Protein AF-A0A565BM72-F1 (afdb_monomer)

Structure (mmCIF, N/CA/C/O backbone):
data_AF-A0A565BM72-F1
#
_entry.id   AF-A0A565BM72-F1
#
loop_
_atom_site.group_PDB
_atom_site.id
_atom_site.type_symbol
_atom_site.label_atom_id
_atom_site.label_alt_id
_atom_site.label_comp_id
_atom_site.label_asym_id
_atom_site.label_entity_id
_atom_site.label_seq_id
_atom_site.pdbx_PDB_ins_code
_atom_site.Cartn_x
_atom_site.Cartn_y
_atom_site.Cartn_z
_atom_site.occupancy
_atom_site.B_iso_or_equiv
_atom_site.auth_seq_id
_atom_site.auth_comp_id
_atom_site.auth_asym_id
_atom_site.auth_atom_id
_atom_site.pdbx_PDB_model_num
ATOM 1 N N . MET A 1 1 ? 1.883 14.961 -20.460 1.00 71.12 1 MET A N 1
ATOM 2 C CA . MET A 1 1 ? 0.653 14.854 -19.641 1.00 71.12 1 MET A CA 1
ATOM 3 C C . MET A 1 1 ? 1.045 14.247 -18.301 1.00 71.12 1 MET A C 1
ATOM 5 O O . MET A 1 1 ? 1.970 13.446 -18.291 1.00 71.12 1 MET A O 1
ATOM 9 N N . ARG A 1 2 ? 0.450 14.673 -17.185 1.00 92.19 2 ARG A N 1
ATOM 10 C CA . ARG A 1 2 ? 0.769 14.169 -15.835 1.00 92.19 2 ARG A CA 1
ATOM 11 C C . ARG A 1 2 ? -0.478 13.568 -15.194 1.00 92.19 2 ARG A C 1
ATOM 13 O O . ARG A 1 2 ? -1.586 13.899 -15.610 1.00 92.19 2 ARG A O 1
ATOM 20 N N . SER A 1 3 ? -0.295 12.706 -14.200 1.00 95.38 3 SER A N 1
ATOM 21 C CA . SER A 1 3 ? -1.389 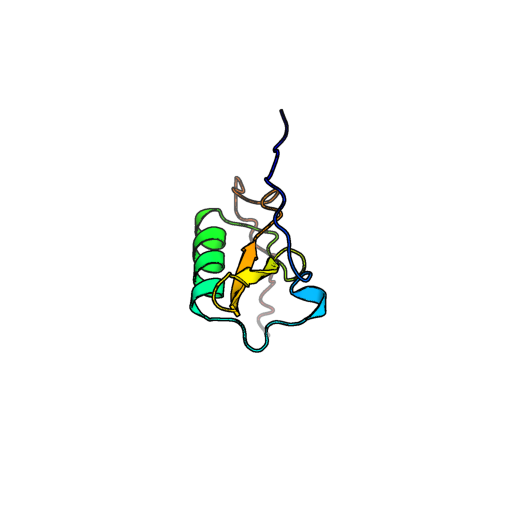12.175 -13.389 1.00 95.38 3 SER A CA 1
ATOM 22 C C . SER A 1 3 ? -1.866 13.212 -12.370 1.00 95.38 3 SER A C 1
ATOM 24 O O . SER A 1 3 ? -1.071 13.933 -11.771 1.00 95.38 3 SER A O 1
ATOM 26 N N . LEU A 1 4 ? -3.179 13.262 -12.157 1.00 96.56 4 LEU A N 1
ATOM 27 C CA . LEU A 1 4 ? -3.816 13.977 -11.054 1.00 96.56 4 LEU A CA 1
ATOM 28 C C . LEU A 1 4 ? -4.608 12.949 -10.253 1.00 96.56 4 LEU A C 1
ATOM 30 O O . LEU A 1 4 ? -5.542 12.342 -10.774 1.00 96.56 4 LEU A O 1
ATOM 34 N N . GLN A 1 5 ? -4.221 12.741 -8.999 1.00 97.00 5 GLN A N 1
ATOM 35 C CA . GLN A 1 5 ? -4.916 11.837 -8.091 1.00 97.00 5 GLN A CA 1
ATOM 36 C C . GLN A 1 5 ? -5.781 12.647 -7.129 1.00 97.00 5 GLN A C 1
ATOM 38 O O . GLN A 1 5 ? -5.351 13.668 -6.594 1.00 97.00 5 GLN A O 1
ATOM 43 N N . ARG A 1 6 ? -7.013 12.189 -6.894 1.00 97.19 6 ARG A N 1
ATOM 44 C CA . ARG A 1 6 ? -7.908 12.806 -5.913 1.00 97.19 6 ARG A CA 1
ATOM 45 C C . ARG A 1 6 ? -7.287 12.724 -4.515 1.00 97.19 6 ARG A C 1
ATOM 47 O O . ARG A 1 6 ? -6.931 11.636 -4.067 1.00 97.19 6 ARG A O 1
ATOM 54 N N . TYR A 1 7 ? -7.236 13.857 -3.819 1.00 96.94 7 TYR A N 1
ATOM 55 C CA . TYR A 1 7 ? -6.860 13.907 -2.409 1.00 96.94 7 TYR A CA 1
ATOM 56 C C . TYR A 1 7 ? -7.891 13.180 -1.535 1.00 96.94 7 TYR A C 1
ATOM 58 O O . TYR A 1 7 ? -9.099 13.320 -1.739 1.00 96.94 7 TYR A O 1
ATOM 66 N N . ILE A 1 8 ? -7.409 12.421 -0.551 1.00 95.38 8 ILE A N 1
ATOM 67 C CA . ILE A 1 8 ? -8.226 11.723 0.440 1.00 95.38 8 ILE A CA 1
ATOM 68 C C . ILE A 1 8 ? -7.700 12.087 1.829 1.00 95.38 8 ILE A C 1
ATOM 70 O O . ILE A 1 8 ? -6.532 11.844 2.137 1.00 95.38 8 ILE A O 1
ATOM 74 N N . GLU A 1 9 ? -8.574 12.639 2.670 1.00 96.25 9 GLU A N 1
ATOM 75 C CA . GLU A 1 9 ? -8.264 12.887 4.078 1.00 96.25 9 GLU A CA 1
ATOM 76 C C . GLU A 1 9 ? -7.940 11.565 4.794 1.00 96.25 9 GLU A C 1
ATOM 78 O O . GLU A 1 9 ? -8.626 10.551 4.618 1.00 96.25 9 GLU A O 1
ATOM 83 N N . ASN A 1 10 ? -6.858 11.565 5.566 1.00 95.12 10 ASN A N 1
ATOM 84 C CA . ASN A 1 10 ? -6.255 10.374 6.154 1.00 95.12 10 ASN A CA 1
ATOM 85 C C . ASN A 1 10 ? -5.545 10.724 7.474 1.00 95.12 10 ASN A C 1
ATOM 87 O O . ASN A 1 10 ? -5.421 11.892 7.832 1.00 95.12 10 ASN A O 1
ATOM 91 N N . LYS A 1 11 ? -5.103 9.699 8.204 1.00 94.19 11 LYS A N 1
ATOM 92 C CA . LYS A 1 11 ? -4.461 9.796 9.522 1.00 94.19 11 LYS A CA 1
ATOM 93 C C . LYS A 1 11 ? -2.948 9.526 9.473 1.00 94.19 11 LYS A C 1
ATOM 95 O O . LYS A 1 11 ? -2.384 9.139 10.490 1.00 94.19 11 LYS A O 1
ATOM 100 N N . GLY A 1 12 ? -2.311 9.692 8.313 1.00 94.69 12 GLY A N 1
ATOM 101 C CA . GLY A 1 12 ? -0.897 9.371 8.098 1.00 94.69 12 GLY A CA 1
ATOM 102 C C . GLY A 1 12 ? -0.672 8.016 7.422 1.00 94.69 12 GLY A C 1
ATOM 103 O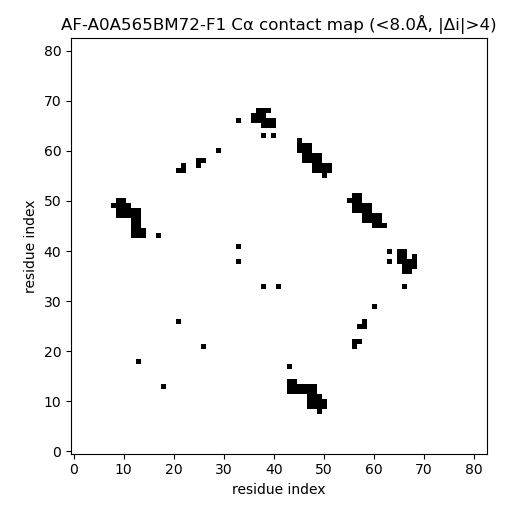 O . GLY A 1 12 ? -1.624 7.293 7.095 1.00 94.69 12 GLY A O 1
ATOM 104 N N . SER A 1 13 ? 0.599 7.698 7.176 1.00 95.56 13 SER A N 1
ATOM 105 C CA . SER A 1 13 ? 1.023 6.469 6.501 1.00 95.56 13 SER A CA 1
ATOM 106 C C . SER A 1 13 ? 1.196 5.297 7.479 1.00 95.56 13 SER A C 1
ATOM 108 O O . SER A 1 13 ? 1.054 5.426 8.703 1.00 95.56 13 SER A O 1
ATOM 110 N N . LEU A 1 14 ? 1.478 4.108 6.943 1.00 95.88 14 LEU A N 1
ATOM 111 C CA . LEU A 1 14 ? 1.865 2.957 7.760 1.00 95.88 14 LEU A CA 1
ATOM 112 C C . LEU A 1 14 ? 3.289 3.061 8.304 1.00 95.88 14 LEU A C 1
ATOM 114 O O . LEU A 1 14 ? 3.597 2.348 9.253 1.00 95.88 14 LEU A O 1
ATOM 118 N N . GLU A 1 15 ? 4.125 3.946 7.762 1.00 95.12 15 GLU A N 1
ATOM 119 C CA . GLU A 1 15 ? 5.498 4.153 8.236 1.00 95.12 15 GLU A CA 1
ATOM 120 C C . GLU A 1 15 ? 5.518 4.632 9.696 1.00 95.12 15 GLU A C 1
ATOM 122 O O . GLU A 1 15 ? 6.263 4.101 10.513 1.00 95.12 15 GLU A O 1
ATOM 127 N N . ASP A 1 16 ? 4.602 5.537 10.056 1.00 87.44 16 ASP A N 1
ATOM 128 C CA . ASP A 1 16 ? 4.502 6.092 11.413 1.00 87.44 16 ASP A CA 1
ATOM 129 C C . ASP A 1 16 ? 3.818 5.153 12.418 1.00 87.44 16 ASP A C 1
ATOM 131 O O . ASP A 1 16 ? 3.953 5.304 13.632 1.00 87.44 16 ASP A O 1
ATOM 135 N N . SER A 1 17 ? 2.996 4.223 11.927 1.00 86.19 17 SER A N 1
ATOM 136 C CA . SER A 1 17 ? 1.997 3.523 12.746 1.00 86.19 17 SER A CA 1
ATOM 137 C C . SER A 1 17 ? 2.094 1.999 12.712 1.00 86.19 17 SER A C 1
ATOM 139 O O . SER A 1 17 ? 1.362 1.332 13.443 1.00 86.19 17 SER A O 1
ATOM 141 N N . GLY A 1 18 ? 2.955 1.445 11.861 1.00 85.69 18 GLY A N 1
ATOM 142 C CA . GLY A 1 18 ? 3.199 0.016 11.722 1.00 85.69 18 GLY A CA 1
ATOM 143 C C . GLY A 1 18 ? 2.025 -0.803 11.151 1.00 85.69 18 GLY A C 1
ATOM 144 O O . GLY A 1 18 ? 0.894 -0.312 10.991 1.00 85.69 18 GLY A O 1
ATOM 145 N N . PRO A 1 19 ? 2.279 -2.088 10.842 1.00 87.12 19 PRO A N 1
ATOM 146 C CA . PRO A 1 19 ? 1.299 -2.993 10.239 1.00 87.12 19 PRO A CA 1
ATOM 147 C C . PRO A 1 19 ? 0.348 -3.659 11.251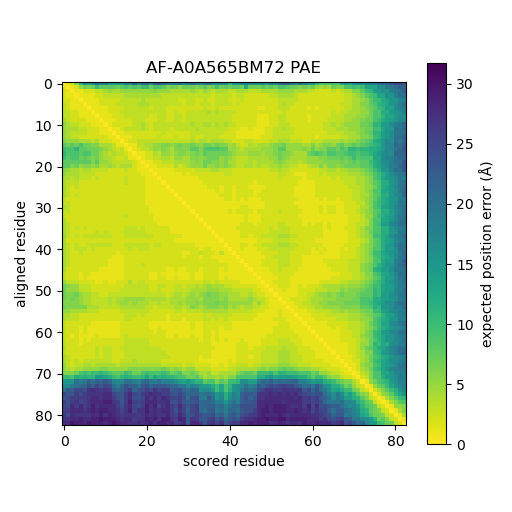 1.00 87.12 19 PRO A C 1
ATOM 149 O O . PRO A 1 19 ? -0.512 -4.451 10.861 1.00 87.12 19 PRO A O 1
ATOM 152 N N . GLU A 1 20 ? 0.490 -3.381 12.547 1.00 89.00 20 GLU A N 1
ATOM 153 C CA . GLU A 1 20 ? -0.291 -4.046 13.591 1.00 89.00 20 GLU A CA 1
ATOM 154 C C . GLU A 1 20 ? -1.787 -3.687 13.516 1.00 89.00 20 GLU A C 1
ATOM 156 O O . GLU A 1 20 ? -2.171 -2.539 13.278 1.00 89.00 20 GLU A O 1
ATOM 161 N N . GLY A 1 21 ? -2.653 -4.692 13.695 1.00 89.56 21 GLY A N 1
ATOM 162 C CA . GLY A 1 21 ? -4.110 -4.514 13.737 1.00 89.56 21 GLY A CA 1
ATOM 163 C C . GLY A 1 21 ? -4.770 -4.155 12.399 1.00 89.56 21 GLY A C 1
ATOM 164 O O . GLY A 1 21 ? -5.935 -3.751 12.379 1.00 89.56 21 GLY A O 1
ATOM 165 N N . LEU A 1 22 ? -4.059 -4.281 11.273 1.00 94.62 22 LEU A N 1
ATOM 166 C CA . LEU A 1 22 ? -4.622 -3.981 9.959 1.00 94.62 22 LEU A CA 1
ATOM 167 C C . LEU A 1 22 ? -5.677 -5.012 9.528 1.00 94.62 22 LEU A C 1
ATOM 169 O O . LEU A 1 22 ? -5.432 -6.217 9.618 1.00 94.62 22 LEU A O 1
ATOM 173 N N . PRO A 1 23 ? -6.837 -4.579 8.992 1.00 96.12 23 PRO A N 1
ATOM 174 C CA . PRO A 1 23 ? -7.822 -5.511 8.462 1.00 96.12 23 PRO A CA 1
ATOM 175 C C . PRO A 1 23 ? -7.251 -6.296 7.278 1.00 96.12 23 PRO A C 1
ATOM 177 O O . PRO A 1 23 ? -6.900 -5.712 6.250 1.00 96.12 23 PRO A O 1
ATOM 180 N N . VAL A 1 24 ? -7.226 -7.625 7.395 1.00 96.75 24 VAL A N 1
ATOM 181 C CA . VAL A 1 24 ? -6.684 -8.538 6.370 1.00 96.75 24 VAL A CA 1
ATOM 182 C C . VAL A 1 24 ? -7.301 -8.279 4.994 1.00 96.75 24 VAL A C 1
ATOM 184 O O . VAL A 1 24 ? -6.593 -8.234 3.994 1.00 96.75 24 VAL A O 1
ATOM 187 N N . GLU A 1 25 ? -8.611 -8.027 4.935 1.00 97.69 25 GLU A N 1
ATOM 188 C CA . GLU A 1 25 ? -9.307 -7.732 3.678 1.00 97.69 25 GLU A CA 1
ATOM 189 C C . GLU A 1 25 ? -8.765 -6.470 2.977 1.00 97.69 25 GLU A C 1
ATOM 191 O O . GLU A 1 25 ? -8.679 -6.430 1.751 1.00 97.69 25 GLU A O 1
ATOM 196 N N . GLN A 1 26 ? -8.379 -5.436 3.733 1.00 97.69 26 GLN A N 1
ATOM 197 C CA . GLN A 1 26 ? -7.818 -4.200 3.173 1.00 97.69 26 GLN A CA 1
ATOM 198 C C . GLN A 1 26 ? -6.411 -4.433 2.621 1.00 97.69 26 GLN A C 1
ATOM 200 O O . GLN A 1 26 ? -6.104 -3.975 1.523 1.00 97.69 26 GLN A O 1
ATOM 205 N N . VAL A 1 27 ? -5.588 -5.190 3.352 1.00 97.19 27 VAL A N 1
ATOM 206 C CA . VAL A 1 27 ? -4.242 -5.575 2.906 1.00 97.19 27 VAL A CA 1
ATOM 207 C C . VAL A 1 27 ? -4.330 -6.397 1.619 1.00 97.19 27 VAL A C 1
ATOM 209 O O . VAL A 1 27 ? -3.693 -6.046 0.631 1.00 97.19 27 VAL A O 1
ATOM 212 N N . LEU A 1 28 ? -5.204 -7.409 1.575 1.00 98.31 28 LEU A N 1
ATOM 213 C CA . LEU A 1 28 ? -5.390 -8.260 0.395 1.00 98.31 28 LEU A CA 1
ATOM 214 C C . LEU A 1 28 ? -5.825 -7.478 -0.852 1.00 98.31 28 LEU A C 1
ATOM 216 O O . LEU A 1 28 ? -5.366 -7.790 -1.950 1.00 98.31 28 LEU A O 1
ATOM 220 N N . LYS A 1 29 ? -6.674 -6.449 -0.714 1.00 98.12 29 LYS A N 1
ATOM 221 C CA . LYS A 1 29 ? -7.056 -5.579 -1.844 1.00 98.12 29 LYS A CA 1
ATOM 222 C C . LYS A 1 29 ? -5.843 -4.884 -2.462 1.00 98.12 29 LYS A C 1
ATOM 224 O O . LYS A 1 29 ? -5.734 -4.848 -3.686 1.00 98.12 29 LYS A O 1
ATOM 229 N N . ILE A 1 30 ? -4.938 -4.369 -1.626 1.00 98.25 30 ILE A N 1
ATOM 230 C CA . ILE A 1 30 ? -3.698 -3.720 -2.073 1.00 98.25 30 ILE A CA 1
ATOM 231 C C . ILE A 1 30 ? -2.764 -4.757 -2.698 1.00 98.25 30 ILE A C 1
ATOM 233 O O . ILE A 1 30 ? -2.298 -4.548 -3.811 1.00 98.25 30 ILE A O 1
ATOM 237 N N . THR A 1 31 ? -2.578 -5.913 -2.056 1.00 98.12 31 THR A N 1
ATOM 238 C CA . THR A 1 31 ? -1.738 -7.000 -2.580 1.00 98.12 31 THR A CA 1
ATOM 239 C C . THR A 1 31 ? -2.188 -7.461 -3.966 1.00 98.12 31 THR A C 1
ATOM 241 O O . THR A 1 31 ? -1.367 -7.594 -4.869 1.00 98.12 31 THR A O 1
ATOM 244 N N . ILE A 1 32 ? -3.491 -7.678 -4.172 1.00 98.56 32 ILE A N 1
ATOM 245 C CA . ILE A 1 32 ? -4.029 -8.087 -5.478 1.00 98.56 32 ILE A CA 1
ATOM 246 C C . ILE A 1 32 ? -3.774 -7.009 -6.533 1.00 98.56 32 ILE A C 1
ATOM 248 O O . ILE A 1 32 ? -3.421 -7.340 -7.666 1.00 98.56 32 ILE A O 1
ATOM 252 N N . LEU A 1 33 ? -3.969 -5.735 -6.181 1.00 98.44 33 LEU A N 1
ATOM 253 C CA . LEU A 1 33 ? -3.687 -4.624 -7.082 1.00 98.44 33 LEU A CA 1
ATOM 254 C C . LEU A 1 33 ? -2.204 -4.597 -7.460 1.00 98.44 33 LEU A C 1
ATOM 256 O O . LEU A 1 33 ? -1.901 -4.634 -8.648 1.00 98.44 33 LEU A O 1
ATOM 260 N N . ASP A 1 34 ? -1.309 -4.587 -6.471 1.00 98.31 34 ASP A N 1
ATOM 261 C CA . ASP A 1 34 ? 0.138 -4.482 -6.668 1.00 98.31 34 ASP A CA 1
ATOM 262 C C . ASP A 1 34 ? 0.687 -5.654 -7.496 1.00 98.31 34 ASP A C 1
ATOM 264 O O . ASP A 1 34 ? 1.474 -5.425 -8.410 1.00 98.31 34 ASP A O 1
ATOM 268 N N . ILE A 1 35 ? 0.208 -6.887 -7.274 1.00 97.50 35 ILE A N 1
ATOM 269 C CA . ILE A 1 35 ? 0.562 -8.047 -8.112 1.00 97.50 35 ILE A CA 1
ATOM 270 C C . ILE A 1 35 ? 0.111 -7.834 -9.560 1.00 97.50 35 ILE A C 1
ATOM 272 O O . ILE A 1 35 ? 0.878 -8.071 -10.490 1.00 97.50 35 ILE A O 1
ATOM 276 N N . ARG A 1 36 ? -1.135 -7.392 -9.776 1.00 97.62 36 ARG A N 1
ATOM 277 C CA . ARG A 1 36 ? -1.693 -7.242 -11.131 1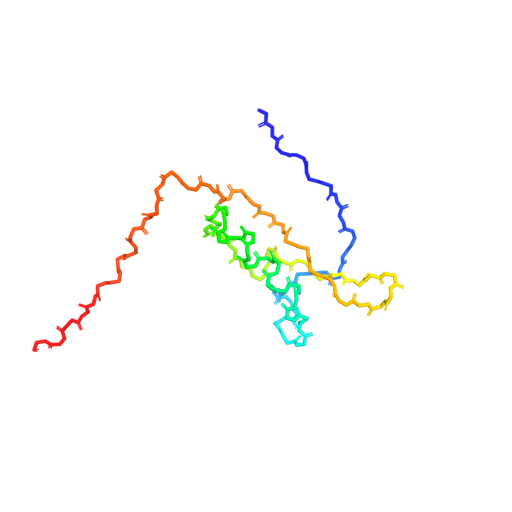.00 97.62 36 ARG A CA 1
ATOM 278 C C . ARG A 1 36 ? -1.009 -6.156 -11.944 1.00 97.62 36 ARG A C 1
ATOM 280 O O . ARG A 1 36 ? -0.907 -6.302 -13.157 1.00 97.62 36 ARG A O 1
ATOM 287 N N . VAL A 1 37 ? -0.593 -5.072 -11.297 1.00 96.81 37 VAL A N 1
ATOM 288 C CA . VAL A 1 37 ? 0.093 -3.960 -11.967 1.00 96.81 37 VAL A CA 1
ATOM 289 C C . VAL A 1 37 ? 1.613 -4.093 -11.905 1.00 96.81 37 VAL A C 1
ATOM 291 O O . VAL A 1 37 ? 2.303 -3.247 -12.459 1.00 96.81 37 VAL A O 1
ATOM 294 N N . GLY A 1 38 ? 2.138 -5.126 -11.239 1.00 96.31 38 GLY A N 1
ATOM 295 C CA . GLY A 1 38 ? 3.572 -5.314 -11.041 1.00 96.31 38 GLY A CA 1
ATOM 296 C C . GLY A 1 38 ? 4.221 -4.120 -10.345 1.00 96.31 38 GLY A C 1
ATOM 297 O O . GLY A 1 38 ? 5.227 -3.623 -10.833 1.00 96.31 38 GLY A O 1
ATOM 298 N N . ASN A 1 39 ? 3.619 -3.610 -9.267 1.00 97.25 39 ASN A N 1
ATOM 299 C CA . ASN A 1 39 ? 4.160 -2.455 -8.551 1.00 97.25 39 ASN A CA 1
ATOM 300 C C . ASN A 1 39 ? 5.524 -2.798 -7.931 1.00 97.25 39 ASN A C 1
ATOM 302 O O . ASN A 1 39 ? 5.598 -3.676 -7.071 1.00 97.25 39 ASN A O 1
ATOM 306 N N . THR A 1 40 ? 6.584 -2.105 -8.347 1.00 95.56 40 THR A N 1
ATOM 307 C CA . THR A 1 40 ? 7.955 -2.380 -7.889 1.00 95.56 40 THR A CA 1
ATOM 308 C C . THR A 1 40 ? 8.401 -1.510 -6.715 1.00 95.56 40 THR A C 1
ATOM 310 O O . THR A 1 40 ? 9.540 -1.644 -6.282 1.00 95.56 40 THR A O 1
ATOM 313 N N . ASP A 1 41 ? 7.537 -0.625 -6.208 1.00 96.12 41 ASP A N 1
ATOM 314 C CA . ASP A 1 41 ? 7.890 0.364 -5.176 1.00 96.12 41 ASP A CA 1
ATOM 315 C C . ASP A 1 41 ? 6.788 0.531 -4.110 1.00 96.12 41 ASP A C 1
ATOM 317 O O . ASP A 1 41 ? 6.507 1.613 -3.587 1.00 96.12 41 ASP A O 1
ATOM 321 N N . ARG A 1 42 ? 6.081 -0.560 -3.781 1.00 97.00 42 ARG A N 1
ATOM 322 C CA . ARG A 1 42 ? 5.161 -0.549 -2.636 1.00 97.00 42 ARG A CA 1
ATOM 323 C C . ARG A 1 42 ? 5.954 -0.643 -1.333 1.00 97.00 42 ARG A C 1
ATOM 325 O O . ARG A 1 42 ? 6.549 -1.677 -1.050 1.00 97.00 42 ARG A O 1
ATOM 332 N N . HIS A 1 43 ? 5.828 0.382 -0.496 1.00 96.06 43 HIS A N 1
ATOM 333 C CA . HIS A 1 43 ? 6.301 0.390 0.890 1.00 96.06 43 HIS A CA 1
ATOM 334 C C . HIS A 1 43 ? 5.256 1.016 1.834 1.00 96.06 43 HIS A C 1
ATOM 336 O O . HIS A 1 43 ? 4.209 1.505 1.396 1.00 96.06 43 HIS A O 1
ATOM 342 N N . GLU A 1 44 ? 5.517 0.996 3.141 1.00 96.44 44 GLU A N 1
ATOM 343 C CA . GLU A 1 44 ? 4.607 1.437 4.207 1.00 96.44 44 GLU A CA 1
ATOM 344 C C . GLU A 1 44 ? 4.237 2.922 4.091 1.00 96.44 44 GLU A C 1
ATOM 346 O O . GLU A 1 44 ? 3.079 3.297 4.292 1.00 96.44 44 GLU A O 1
ATOM 351 N N . GLY A 1 45 ? 5.197 3.758 3.692 1.00 96.44 45 GLY A N 1
ATOM 352 C CA . GLY A 1 45 ? 4.983 5.177 3.383 1.00 96.44 45 GLY A CA 1
ATOM 353 C C . GLY A 1 45 ? 3.951 5.417 2.269 1.00 96.44 45 GLY A C 1
ATOM 354 O O . GLY A 1 45 ? 3.232 6.415 2.298 1.00 96.44 45 GLY A O 1
ATOM 355 N N . ASN A 1 46 ? 3.780 4.455 1.353 1.00 97.44 46 ASN A N 1
ATOM 356 C CA . ASN A 1 46 ? 2.834 4.538 0.234 1.00 97.44 46 ASN A CA 1
ATOM 357 C C . ASN A 1 46 ? 1.439 3.987 0.570 1.00 97.44 46 ASN A C 1
ATOM 359 O O . ASN A 1 46 ? 0.595 3.846 -0.322 1.00 97.44 46 ASN A O 1
ATOM 363 N N . ILE A 1 47 ? 1.165 3.650 1.832 1.00 97.75 47 ILE A N 1
ATOM 364 C CA . ILE A 1 47 ? -0.150 3.188 2.284 1.00 97.75 47 ILE A CA 1
ATOM 365 C C . ILE A 1 47 ? -0.654 4.125 3.376 1.00 97.75 47 ILE A C 1
ATOM 367 O O . ILE A 1 47 ? -0.104 4.179 4.472 1.00 97.75 47 ILE A O 1
ATOM 371 N N . LEU A 1 48 ? -1.750 4.829 3.102 1.00 96.88 48 LEU A N 1
ATOM 372 C CA . LEU A 1 48 ? -2.368 5.736 4.066 1.00 96.88 48 LEU A CA 1
ATOM 373 C C . LEU A 1 48 ? -3.450 5.024 4.883 1.00 96.88 48 LEU A C 1
ATOM 375 O O . LEU A 1 48 ? -4.256 4.262 4.339 1.00 96.88 48 LEU A O 1
ATOM 379 N N . LYS A 1 49 ? -3.521 5.324 6.183 1.00 95.94 49 LYS A N 1
ATOM 380 C CA . LYS A 1 49 ? -4.603 4.889 7.078 1.00 95.94 49 LYS A CA 1
ATOM 381 C C . LYS A 1 49 ? -5.732 5.909 7.084 1.00 95.94 49 LYS A C 1
ATOM 383 O O . LYS A 1 49 ? -5.523 7.103 7.278 1.00 95.94 49 LYS A O 1
ATOM 388 N N . ARG A 1 50 ? -6.967 5.435 6.965 1.00 94.56 50 ARG A N 1
ATOM 389 C CA . ARG A 1 50 ? -8.180 6.239 7.134 1.00 94.56 50 ARG A CA 1
ATOM 390 C C . ARG A 1 50 ? -9.188 5.489 7.996 1.00 94.56 50 ARG A C 1
ATOM 392 O O . ARG A 1 50 ? -9.194 4.264 8.046 1.00 94.56 50 ARG A O 1
ATOM 399 N N . THR A 1 51 ? -10.063 6.235 8.658 1.00 94.75 51 THR A N 1
ATOM 400 C CA . THR A 1 51 ? -11.267 5.687 9.286 1.00 94.75 51 THR A CA 1
ATOM 401 C C . THR A 1 51 ? -12.481 6.015 8.413 1.00 94.75 51 THR A C 1
ATOM 403 O O . THR A 1 51 ? -12.635 7.159 7.980 1.00 94.75 51 THR A O 1
ATOM 406 N N . ASP A 1 52 ? -13.306 5.017 8.099 1.00 93.62 52 ASP A N 1
ATOM 407 C CA . ASP A 1 52 ? -14.558 5.224 7.366 1.00 93.62 52 ASP A CA 1
ATOM 408 C C . ASP A 1 52 ? -15.686 5.754 8.274 1.00 93.62 52 ASP A C 1
ATOM 410 O O . ASP A 1 52 ? -15.496 6.008 9.464 1.00 93.62 52 ASP A O 1
ATOM 414 N N . GLN A 1 53 ? -16.880 5.929 7.705 1.00 93.31 53 GLN A N 1
ATOM 415 C CA . GLN A 1 53 ? -18.059 6.409 8.437 1.00 93.31 53 GLN A CA 1
ATOM 416 C C . GLN A 1 53 ? -18.546 5.433 9.523 1.00 93.31 53 GLN A C 1
ATOM 418 O O . GLN A 1 53 ? -19.258 5.844 10.431 1.00 93.31 53 GLN A O 1
ATOM 423 N N . ASN A 1 54 ? -18.150 4.160 9.451 1.00 95.31 54 ASN A N 1
ATOM 424 C CA . ASN A 1 54 ? -18.507 3.109 10.404 1.00 95.31 54 ASN A CA 1
ATOM 425 C C . ASN A 1 54 ? -17.389 2.854 11.427 1.00 95.31 54 ASN A C 1
ATOM 427 O O . ASN A 1 54 ? -17.358 1.795 12.054 1.00 95.31 54 ASN A O 1
ATOM 431 N N . HIS A 1 55 ? -16.444 3.788 11.562 1.00 93.06 55 HIS A N 1
ATOM 432 C CA . HIS A 1 55 ? -15.267 3.670 12.420 1.00 93.06 55 HIS A CA 1
ATOM 433 C C . HIS A 1 55 ? -14.3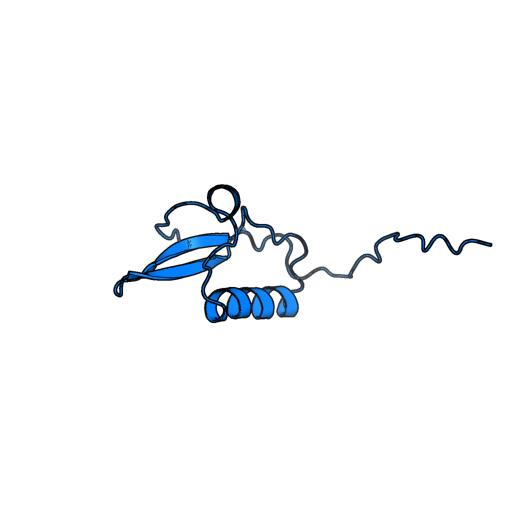32 2.495 12.082 1.00 93.06 55 HIS A C 1
ATOM 435 O O . HIS A 1 55 ? -13.519 2.089 12.913 1.00 93.06 55 HIS A O 1
ATOM 441 N N . LYS A 1 56 ? -14.391 1.963 10.857 1.00 94.69 56 LYS A N 1
ATOM 442 C CA . LYS A 1 56 ? -13.507 0.887 10.398 1.00 9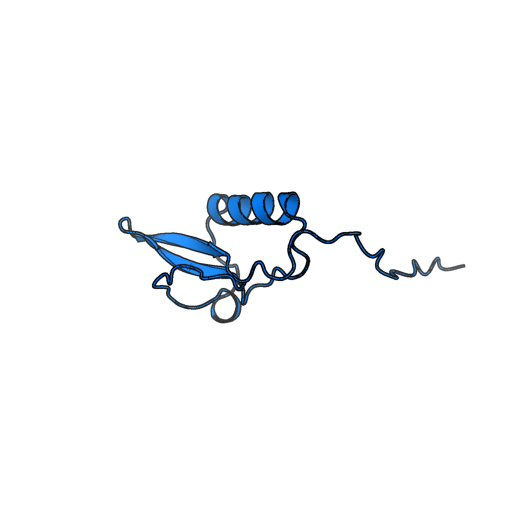4.69 56 LYS A CA 1
ATOM 443 C C . LYS A 1 56 ? -12.239 1.455 9.778 1.00 94.69 56 LYS A C 1
ATOM 445 O O . LYS A 1 56 ? -12.267 2.465 9.072 1.00 94.69 56 LYS A O 1
ATOM 450 N N . THR A 1 57 ? -11.121 0.775 10.014 1.00 94.81 57 THR A N 1
ATOM 451 C CA . THR A 1 57 ? -9.853 1.072 9.340 1.00 94.81 57 THR A CA 1
ATOM 452 C C . THR A 1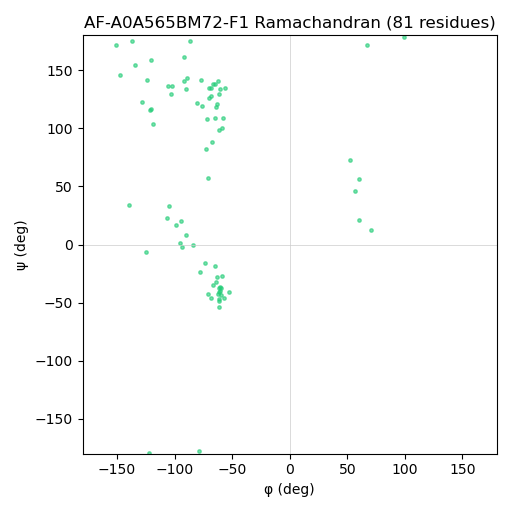 57 ? -9.955 0.719 7.858 1.00 94.81 57 THR A C 1
ATOM 454 O O . THR A 1 57 ? -10.315 -0.398 7.492 1.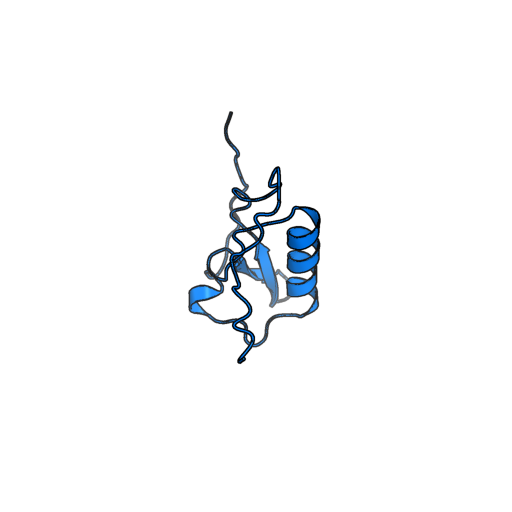00 94.81 57 THR A O 1
ATOM 457 N N . VAL A 1 58 ? -9.605 1.675 7.005 1.00 96.38 58 VAL A N 1
ATOM 458 C CA . VAL A 1 58 ? -9.503 1.539 5.551 1.00 96.38 58 VAL A CA 1
ATOM 459 C C . VAL A 1 58 ? -8.098 1.951 5.138 1.00 96.38 58 VAL A C 1
ATOM 461 O O . VAL A 1 58 ? -7.537 2.896 5.697 1.00 96.38 58 VAL A O 1
ATOM 464 N N . LEU A 1 59 ? -7.533 1.237 4.167 1.00 97.50 59 LEU A N 1
ATOM 465 C CA . LEU A 1 59 ? -6.211 1.527 3.625 1.00 97.50 59 LEU A CA 1
ATOM 466 C C . LEU A 1 59 ? -6.343 2.152 2.239 1.00 97.50 59 LEU A C 1
ATOM 468 O O . LEU A 1 59 ? -7.152 1.710 1.423 1.00 97.50 59 LEU A O 1
ATOM 472 N N . VAL A 1 60 ? -5.555 3.191 1.980 1.00 97.75 60 VAL A N 1
ATOM 473 C CA . VAL A 1 60 ? -5.533 3.895 0.696 1.00 97.75 60 VAL A CA 1
ATOM 474 C C . VAL A 1 60 ? -4.125 3.770 0.116 1.00 97.75 60 VAL A C 1
ATOM 476 O O . VAL A 1 60 ? -3.223 4.451 0.610 1.00 97.75 60 VAL A O 1
ATOM 479 N N . PRO A 1 61 ? -3.902 2.906 -0.894 1.00 97.81 61 PRO A N 1
ATOM 480 C CA . PRO A 1 61 ? -2.628 2.884 -1.594 1.00 97.81 61 PRO A CA 1
ATOM 481 C C . PRO A 1 61 ? -2.484 4.173 -2.410 1.00 97.81 61 PRO A C 1
ATOM 483 O O . PRO A 1 61 ? -3.426 4.616 -3.072 1.00 97.81 61 PRO A O 1
ATOM 486 N N . ILE A 1 62 ? -1.311 4.786 -2.334 1.00 98.06 62 ILE A N 1
ATOM 487 C CA . ILE A 1 62 ? -0.914 5.928 -3.157 1.00 98.06 62 ILE A CA 1
ATOM 488 C C . ILE A 1 62 ? 0.365 5.584 -3.923 1.00 98.06 62 ILE A C 1
ATOM 490 O O . ILE A 1 62 ? 0.869 4.467 -3.810 1.00 98.06 62 ILE A O 1
ATOM 494 N N . ASP A 1 63 ? 0.845 6.545 -4.708 1.00 97.38 63 ASP A N 1
ATOM 495 C CA . ASP A 1 63 ? 2.113 6.478 -5.433 1.00 97.38 63 ASP A CA 1
ATOM 496 C C . ASP A 1 63 ? 2.286 5.212 -6.290 1.00 97.38 63 ASP A C 1
ATOM 498 O O . ASP A 1 63 ? 3.008 4.271 -5.976 1.00 97.38 63 ASP A O 1
ATOM 502 N N . HIS A 1 64 ? 1.549 5.174 -7.399 1.00 97.12 64 HIS A N 1
ATOM 503 C CA . HIS A 1 64 ? 1.599 4.081 -8.373 1.00 97.12 64 HIS A CA 1
ATOM 504 C C . HIS A 1 64 ? 2.573 4.371 -9.529 1.00 97.12 64 HIS A C 1
ATOM 506 O O . HIS A 1 64 ? 2.428 3.806 -10.613 1.00 97.12 64 HIS A O 1
ATOM 512 N N . GLY A 1 65 ? 3.528 5.291 -9.338 1.00 96.31 65 GLY A N 1
ATOM 513 C CA . GLY A 1 65 ? 4.425 5.766 -10.398 1.00 96.31 65 GLY A CA 1
ATOM 514 C C . GLY A 1 65 ? 5.342 4.685 -10.977 1.00 96.31 65 GLY A C 1
ATOM 515 O O . GLY A 1 65 ? 5.682 4.754 -12.154 1.00 96.31 65 GLY A O 1
ATOM 516 N N . TYR A 1 66 ? 5.670 3.666 -10.177 1.00 95.38 66 TYR A N 1
ATOM 517 C CA . TYR A 1 66 ? 6.518 2.527 -10.549 1.00 95.38 66 TYR A CA 1
ATOM 518 C C . TYR A 1 66 ? 5.716 1.233 -10.792 1.00 95.38 66 TYR A C 1
ATOM 520 O O . TYR A 1 66 ? 6.157 0.125 -10.496 1.00 95.38 66 TYR A O 1
ATOM 528 N N . CYS A 1 67 ? 4.494 1.367 -11.309 1.00 96.44 67 CYS A N 1
ATOM 529 C CA . CYS A 1 67 ? 3.698 0.243 -11.803 1.00 96.44 67 CYS A CA 1
ATOM 530 C C . CYS A 1 67 ? 3.939 0.013 -13.305 1.00 96.44 67 CYS A C 1
ATOM 532 O O . CYS A 1 67 ? 4.353 0.920 -14.023 1.00 96.44 67 CYS A O 1
ATOM 534 N N . PHE A 1 68 ? 3.591 -1.178 -13.791 1.00 95.75 68 PHE A N 1
ATOM 535 C CA . PHE A 1 68 ? 3.710 -1.618 -15.187 1.00 95.75 68 PHE A CA 1
ATOM 536 C C . PHE A 1 68 ? 5.148 -1.607 -15.736 1.00 95.75 68 PHE A C 1
ATOM 538 O O . PHE A 1 68 ? 5.406 -0.976 -16.764 1.00 95.75 68 PHE A O 1
ATOM 545 N N . PRO A 1 69 ? 6.096 -2.310 -15.090 1.00 94.44 69 PRO A N 1
ATOM 546 C CA . PRO A 1 69 ? 7.444 -2.437 -15.623 1.00 94.44 69 PRO A CA 1
ATOM 547 C C . PRO A 1 69 ? 7.423 -3.164 -16.975 1.00 94.44 69 PRO A C 1
ATOM 549 O O . PRO A 1 69 ? 6.697 -4.142 -17.158 1.00 94.44 69 PRO A O 1
ATOM 552 N N . GLU A 1 70 ? 8.254 -2.721 -17.921 1.00 92.25 70 GLU A N 1
ATOM 553 C CA . GLU A 1 70 ? 8.403 -3.405 -19.216 1.00 92.25 70 GLU A CA 1
ATOM 554 C C . GLU A 1 70 ? 8.992 -4.813 -19.052 1.00 92.25 70 GLU A C 1
ATOM 556 O O . GLU A 1 70 ? 8.693 -5.721 -19.831 1.00 92.25 70 GLU A O 1
ATOM 561 N N . LYS A 1 71 ? 9.849 -4.988 -18.039 1.00 87.31 71 LYS A N 1
ATOM 562 C CA . LYS A 1 71 ? 10.499 -6.243 -17.665 1.00 87.31 71 LYS A CA 1
ATOM 563 C C . LYS A 1 71 ? 10.704 -6.276 -16.158 1.00 87.31 71 LYS A C 1
ATOM 565 O O . LYS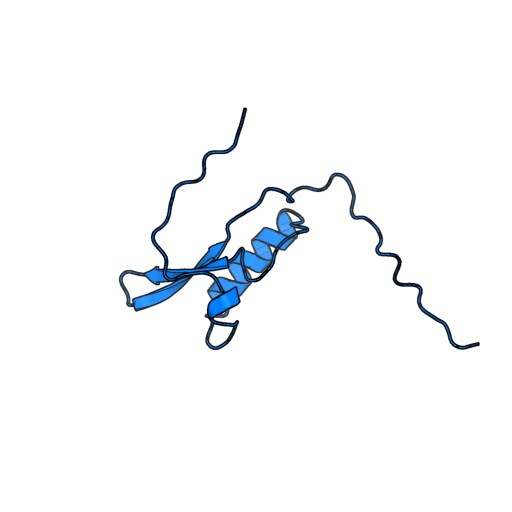 A 1 71 ? 10.996 -5.250 -15.550 1.00 87.31 71 LYS A O 1
ATOM 570 N N . PHE A 1 72 ? 10.608 -7.464 -15.575 1.00 80.44 72 PHE A N 1
ATOM 571 C CA . PHE A 1 72 ? 11.074 -7.682 -14.213 1.00 80.44 72 PHE A CA 1
ATOM 572 C C . PHE A 1 72 ? 12.592 -7.869 -14.251 1.00 80.44 72 PHE A C 1
ATOM 574 O O . PHE A 1 72 ? 13.087 -8.747 -14.957 1.00 80.44 72 PHE A O 1
ATOM 581 N N . GLU A 1 73 ? 13.325 -7.020 -13.535 1.00 71.00 73 GLU A N 1
ATOM 582 C CA . GLU A 1 73 ? 14.760 -7.206 -13.328 1.00 71.00 73 GLU A CA 1
ATOM 583 C C . GLU A 1 73 ? 14.964 -8.416 -12.407 1.00 71.00 73 GLU A C 1
ATOM 585 O O . GLU A 1 73 ? 14.381 -8.502 -11.323 1.00 71.00 73 GLU A O 1
ATOM 590 N N . GLU A 1 74 ? 15.778 -9.373 -12.845 1.00 65.12 74 GLU A N 1
ATOM 591 C CA . GLU A 1 74 ? 16.201 -10.484 -12.002 1.00 65.12 74 GLU A CA 1
ATOM 592 C C . GLU A 1 74 ? 17.194 -9.930 -10.975 1.00 65.12 74 GLU A C 1
ATOM 594 O O . GLU A 1 74 ? 18.316 -9.549 -11.310 1.00 65.12 74 GLU A O 1
ATOM 599 N N . GLY A 1 75 ? 16.772 -9.828 -9.713 1.00 62.34 75 GLY A N 1
ATOM 600 C CA . GLY A 1 75 ? 17.670 -9.408 -8.645 1.00 62.34 75 GLY A CA 1
ATOM 601 C C . GLY A 1 75 ? 18.886 -10.333 -8.595 1.00 62.34 75 GLY A C 1
ATOM 602 O O . GLY A 1 75 ? 18.743 -11.555 -8.626 1.00 62.34 75 GLY A O 1
ATOM 603 N N . SER A 1 76 ? 20.089 -9.762 -8.482 1.00 54.28 76 SER A N 1
ATOM 604 C CA . SER A 1 76 ? 21.346 -10.497 -8.313 1.00 54.28 76 SER A CA 1
ATOM 605 C C . SER A 1 76 ? 21.435 -11.132 -6.918 1.00 54.28 76 SER A C 1
ATOM 607 O O . SER A 1 76 ? 22.345 -10.851 -6.136 1.00 54.28 76 SER A O 1
ATOM 609 N N . ALA A 1 77 ? 20.469 -11.970 -6.553 1.00 57.44 77 ALA A N 1
ATOM 610 C CA . ALA A 1 77 ? 20.606 -12.871 -5.430 1.00 57.44 77 ALA A CA 1
ATOM 611 C C . ALA A 1 77 ? 21.572 -13.975 -5.867 1.00 57.44 77 ALA A C 1
ATOM 613 O O . ALA A 1 77 ? 21.170 -15.048 -6.310 1.00 57.44 77 ALA A O 1
ATOM 614 N N . SER A 1 78 ? 22.873 -13.693 -5.776 1.00 54.34 78 SER A N 1
ATOM 615 C CA . SER A 1 78 ? 23.903 -14.718 -5.883 1.00 54.34 78 SER A CA 1
ATOM 616 C C . SER A 1 78 ? 23.640 -15.741 -4.785 1.00 54.34 78 SER A C 1
ATOM 618 O O . SER A 1 78 ? 23.980 -15.516 -3.621 1.00 54.34 78 SER A O 1
ATOM 620 N N . ILE A 1 79 ? 23.018 -16.864 -5.145 1.00 63.25 79 ILE A N 1
ATOM 621 C CA . ILE A 1 79 ? 22.957 -18.044 -4.293 1.00 63.25 79 ILE A CA 1
ATOM 622 C C . ILE A 1 79 ? 24.412 -18.461 -4.100 1.00 63.25 79 ILE A C 1
ATOM 624 O O . ILE A 1 79 ? 25.026 -19.064 -4.979 1.00 63.25 79 ILE A O 1
ATOM 628 N N . LYS A 1 80 ? 25.004 -18.076 -2.966 1.00 59.78 80 LYS A N 1
ATOM 629 C CA . LYS A 1 80 ? 26.305 -18.590 -2.549 1.00 59.78 80 LYS A CA 1
ATOM 630 C C . LYS A 1 80 ? 26.101 -20.063 -2.220 1.00 59.78 80 LYS A C 1
ATOM 632 O O . LYS A 1 80 ? 25.784 -20.418 -1.090 1.00 59.78 80 LYS A O 1
ATOM 637 N N . THR A 1 81 ? 26.225 -20.926 -3.220 1.00 53.62 81 THR A N 1
ATOM 638 C CA . THR A 1 81 ? 26.363 -22.359 -2.991 1.00 53.62 81 THR A CA 1
ATOM 639 C C . THR A 1 81 ? 27.690 -22.559 -2.272 1.00 53.62 81 THR A C 1
ATOM 641 O O . THR A 1 81 ? 28.746 -22.346 -2.871 1.00 53.62 81 THR A O 1
ATOM 644 N N . ASN A 1 82 ? 27.638 -22.906 -0.984 1.00 55.06 82 ASN A N 1
ATOM 645 C CA . ASN A 1 82 ? 28.806 -23.390 -0.256 1.00 55.06 82 ASN A CA 1
ATOM 646 C C . ASN A 1 82 ? 29.324 -24.627 -0.994 1.00 55.06 82 ASN A C 1
ATOM 648 O O . ASN A 1 82 ? 28.654 -25.660 -1.017 1.00 55.06 82 ASN A O 1
ATOM 652 N N . LYS A 1 83 ? 30.474 -24.471 -1.642 1.00 50.22 83 LYS A N 1
ATOM 653 C CA . LYS A 1 83 ? 31.287 -25.581 -2.117 1.00 50.22 83 LYS A CA 1
ATOM 654 C C . LYS A 1 83 ? 32.261 -25.973 -1.018 1.00 50.22 83 LYS A C 1
ATOM 656 O O . LYS A 1 83 ? 32.746 -25.042 -0.335 1.00 50.22 83 LYS A O 1
#

Organism: NCBI:txid586526

Foldseek 3Di:
DDDDDDDDDFDAWCVVPPPPPDDPVQVVVVVVVCVVQVQPDDDRNQWTWHQDPVRDTHIDGHDSVRTNDPDDDDPPPPPPPDD

Sequence (83 aa):
MRSLQRYIENKGSLEDSGPEGLPVEQVLKITILDIRVGNTDRHEGNILKRTDQNHKTVLVPIDHGYCFPEKFEEGSASIKTNK

Nearest PDB structures (foldseek):
  4eut-assembly1_A  TM=5.376E-01  e=2.801E-02  Homo sapiens
  5w5v-assembly1_A  TM=6.582E-01  e=1.378E-01  Homo sapiens
  4im0-assembly1_A-2  TM=6.322E-01  e=2.193E-01  Homo sapiens
  4im2-assembly1_A  TM=6.173E-01  e=3.055E-01  Homo sapiens
  7kx6-assembly1_A  TM=6.464E-01  e=5.553E-01  Homo sapiens

Secondary structure (DSSP, 8-state):
----PPP---S-BSTTT-STT--HHHHHHHHHHHHHHT-S---GGGEEEEE-TTS-EEEEE---TT-S-SS------------

Mean predicted aligned error: 6.44 Å

pLDDT: mean 90.05, std 13.09, range [50.22, 98.56]

Solvent-accessible surface area (backbone atoms only — not comparable to full-atom values): 5483 Å² total; per-residue (Å²): 139,80,90,84,78,85,87,72,90,61,76,49,37,29,64,87,65,52,80,74,90,61,55,65,70,52,53,48,55,51,52,56,48,36,64,75,39,46,46,76,67,82,50,47,71,37,28,33,37,30,69,49,98,84,73,42,80,42,71,46,79,50,78,68,83,54,39,64,62,94,64,86,78,80,73,87,74,76,78,80,74,86,123

Radius of gyration: 16.28 Å; Cα contacts (8 Å, |Δi|>4): 79; chains: 1; bounding box: 50×40×33 Å

InterPro domains:
  IPR000403 Phosphatidylinositol 3-/4-kinase, catalytic domain [PF00454] (3-74)
  IPR000403 Phosphatidylinositol 3-/4-kinase, catalytic domain [PS50290] (1-83)
  IPR044571 Phosphatidylinositol 4-kinase gamma 1-8 [PTHR45800] (3-74)